Protein AF-A0AAV9F5J3-F1 (afdb_monomer_lite)

pLDDT: mean 77.27, std 14.81, range [44.03, 94.44]

Organism: Acorus calamus (NCBI:txid4465)

InterPro domains:
  IPR008502 Prolamin-like domain [PF05617] (44-107)

Sequence (112 aa):
MAMKSIQVFVLLVLLFSASIAVASEAAAPGPDDYDDVPAEEVLECLKPLGEVNDCINDVFKSFMMPDQFGVSAECCGAVAKVVDGCWPKIIISKTEPEFVVRLKAFCNSLNA

Secondary structure (DSSP, 8-state):
--HHHHHHHHHHHHHHHTT--------PPPSSS-----HHHHHHHHHHHHTSTTHHHHHHHHHH-GGG----HHHHHHHHHHHHHTTTTS-SSSS--HHHHHHHHHHHHH--

Foldseek 3Di:
DVPVVVVVVVVVVVVVVVPPPPPPPPVDDDDDQFPCDDVVLVCVLLVLQVVDPCLVVLLVCCVVCVVSRDGDLSSLVSLCSSLVPPCVVRPSDPDDDPSNVVSPVVNVVNVD

Radius of gyration: 20.33 Å; chains: 1; bounding box: 37×58×38 Å

Structure (mmCIF, N/CA/C/O backbone):
data_AF-A0AAV9F5J3-F1
#
_entry.id   AF-A0AAV9F5J3-F1
#
loop_
_atom_site.group_PDB
_atom_site.id
_atom_site.type_symbol
_atom_site.label_atom_id
_atom_site.label_alt_id
_atom_site.label_comp_id
_atom_site.label_asym_id
_atom_site.label_entity_id
_atom_site.label_seq_id
_atom_site.pdbx_PDB_ins_code
_atom_site.Cartn_x
_atom_site.Cartn_y
_atom_site.Cartn_z
_atom_site.occupancy
_atom_site.B_iso_or_equiv
_atom_site.auth_seq_id
_atom_site.auth_comp_id
_atom_site.auth_asym_id
_atom_site.auth_atom_id
_atom_site.pdbx_PDB_model_num
ATOM 1 N N . MET A 1 1 ? -10.993 46.939 22.228 1.00 57.56 1 MET A N 1
ATOM 2 C CA . MET A 1 1 ? -9.787 46.128 22.521 1.00 57.56 1 MET A CA 1
ATOM 3 C C . MET A 1 1 ? -9.538 45.047 21.448 1.00 57.56 1 MET A C 1
ATOM 5 O O . MET A 1 1 ? -9.195 43.928 21.788 1.00 57.56 1 MET A O 1
ATOM 9 N N . ALA A 1 2 ? -9.674 45.365 20.149 1.00 58.25 2 ALA A N 1
ATOM 10 C CA . ALA A 1 2 ? -9.575 44.378 19.054 1.00 58.25 2 ALA A CA 1
ATOM 11 C C . ALA A 1 2 ? -8.224 44.397 18.302 1.00 58.25 2 ALA A C 1
ATOM 13 O O . ALA A 1 2 ? -7.823 43.406 17.705 1.00 58.25 2 ALA A O 1
ATOM 14 N N . MET A 1 3 ? -7.474 45.501 18.384 1.00 60.00 3 MET A N 1
ATOM 15 C CA . MET A 1 3 ? -6.228 45.694 17.624 1.00 60.00 3 MET A CA 1
ATOM 16 C C . MET A 1 3 ? -5.061 44.826 18.130 1.00 60.00 3 MET A C 1
ATOM 18 O O . MET A 1 3 ? -4.202 44.414 17.359 1.00 60.00 3 MET A O 1
ATOM 22 N N . LYS A 1 4 ? -5.064 44.490 19.427 1.00 60.28 4 LYS A N 1
ATOM 23 C CA . LYS A 1 4 ? -4.016 43.695 20.088 1.00 60.28 4 LYS A CA 1
ATOM 24 C C . LYS A 1 4 ? -4.130 42.199 19.766 1.00 60.28 4 LYS A C 1
ATOM 26 O O . LYS A 1 4 ? -3.120 41.519 19.675 1.00 60.28 4 LYS A O 1
ATOM 31 N N . SER A 1 5 ? -5.351 41.710 19.537 1.00 65.25 5 SER A N 1
ATOM 32 C CA . SER A 1 5 ? -5.613 40.312 19.174 1.00 65.25 5 SER A CA 1
ATOM 33 C C . SER A 1 5 ? -5.217 40.020 17.722 1.00 65.25 5 SER A C 1
ATOM 35 O O . SER A 1 5 ? -4.602 38.992 17.457 1.00 65.25 5 SER A O 1
ATOM 37 N N . ILE A 1 6 ? -5.451 40.974 16.812 1.00 77.19 6 ILE A N 1
ATOM 38 C CA . ILE A 1 6 ? -5.023 40.879 15.407 1.00 77.19 6 ILE A CA 1
ATOM 39 C C . ILE A 1 6 ? -3.493 40.850 15.305 1.00 77.19 6 ILE A C 1
ATOM 41 O O . ILE A 1 6 ? -2.949 40.012 14.593 1.00 77.19 6 ILE A O 1
ATOM 45 N N . GLN A 1 7 ? -2.782 41.702 16.055 1.00 77.06 7 GLN A N 1
ATOM 46 C CA . GLN A 1 7 ? -1.314 41.681 16.051 1.00 77.06 7 GLN A CA 1
ATOM 47 C C . GLN A 1 7 ? -0.731 40.369 16.583 1.00 77.06 7 GLN A C 1
ATOM 49 O O . GLN A 1 7 ? 0.240 39.875 16.021 1.00 77.06 7 GLN A O 1
ATOM 54 N N . VAL A 1 8 ? -1.335 39.773 17.615 1.00 79.75 8 VAL A N 1
ATOM 55 C CA . VAL A 1 8 ? -0.908 38.456 18.117 1.00 79.75 8 VAL A CA 1
ATOM 56 C C . VAL A 1 8 ? -1.116 37.376 17.054 1.00 79.75 8 VAL A C 1
ATOM 58 O O . VAL A 1 8 ? -0.227 36.559 16.840 1.00 79.75 8 VAL A O 1
ATOM 61 N N . PHE A 1 9 ? -2.243 37.404 16.338 1.00 79.56 9 PHE A N 1
ATOM 62 C CA . PHE A 1 9 ? -2.531 36.439 15.276 1.00 79.56 9 PHE A CA 1
ATOM 63 C C . PHE A 1 9 ? -1.543 36.548 14.107 1.00 79.56 9 PHE A C 1
ATOM 65 O O . PHE A 1 9 ? -1.022 35.538 13.644 1.00 79.56 9 PHE A O 1
ATOM 72 N N . VAL A 1 10 ? -1.228 37.774 13.673 1.00 83.56 10 VAL A N 1
ATOM 73 C CA . VAL A 1 10 ? -0.249 38.022 12.601 1.00 83.56 10 VAL A CA 1
ATOM 74 C C . VAL A 1 10 ? 1.152 37.570 13.021 1.00 83.56 10 VAL A C 1
ATOM 76 O O . VAL A 1 10 ? 1.840 36.925 12.235 1.00 83.56 10 VAL A O 1
ATOM 79 N N . LEU A 1 11 ? 1.562 37.837 14.266 1.00 78.69 11 LEU A N 1
ATOM 80 C CA . LEU A 1 11 ? 2.856 37.381 14.785 1.00 78.69 11 LEU A CA 1
ATOM 81 C C . LEU A 1 11 ? 2.944 35.852 14.872 1.00 78.69 11 LEU A C 1
ATOM 83 O O . LEU A 1 11 ? 3.981 35.291 14.532 1.00 78.69 11 LEU A O 1
ATOM 87 N N . LEU A 1 12 ? 1.865 35.173 15.271 1.00 77.56 12 LEU A N 1
ATOM 88 C CA . LEU A 1 12 ? 1.827 33.709 15.295 1.00 77.56 12 LEU A CA 1
ATOM 89 C C . LEU A 1 12 ? 1.965 33.122 13.885 1.00 77.56 12 LEU A C 1
ATOM 91 O O . LEU A 1 12 ? 2.778 32.228 13.679 1.00 77.56 12 LEU A O 1
ATOM 95 N N . VAL A 1 13 ? 1.245 33.662 12.899 1.00 80.00 13 VAL A N 1
ATOM 96 C CA . VAL A 1 13 ? 1.323 33.188 11.506 1.00 80.00 13 VAL A CA 1
ATOM 97 C C . VAL A 1 13 ? 2.724 33.391 10.911 1.00 80.00 13 VAL A C 1
ATOM 99 O O . VAL A 1 13 ? 3.225 32.502 10.226 1.00 80.00 13 VAL A O 1
ATOM 102 N N . LEU A 1 14 ? 3.387 34.514 11.215 1.00 71.44 14 LEU A N 1
ATOM 103 C CA . LEU A 1 14 ? 4.756 34.789 10.757 1.00 71.44 14 LEU A CA 1
ATOM 104 C C . LEU A 1 14 ? 5.812 33.874 11.398 1.00 71.44 14 LEU A C 1
ATOM 106 O O . LEU A 1 14 ? 6.824 33.583 10.768 1.00 71.44 14 LEU A O 1
ATOM 110 N N . LEU A 1 15 ? 5.596 33.411 12.633 1.00 69.06 15 LEU A N 1
ATOM 111 C CA . LEU A 1 15 ? 6.494 32.443 13.271 1.00 69.06 15 LEU A CA 1
ATOM 112 C C . LEU A 1 15 ? 6.338 31.040 12.668 1.00 69.06 15 LEU A C 1
ATOM 114 O O . LEU A 1 15 ? 7.332 30.341 12.496 1.00 69.06 15 LEU A O 1
ATOM 118 N N . PHE A 1 16 ? 5.116 30.641 12.305 1.00 65.88 16 PHE A N 1
ATOM 119 C CA . PHE A 1 16 ? 4.851 29.324 11.715 1.00 65.88 16 PHE A CA 1
ATOM 120 C C . PHE A 1 16 ? 5.399 29.172 10.286 1.00 65.88 16 PHE A C 1
ATOM 122 O O . PHE A 1 16 ? 5.826 28.080 9.911 1.00 65.88 16 PHE A O 1
ATOM 129 N N . SER A 1 17 ? 5.437 30.243 9.486 1.00 64.75 17 SER A N 1
ATOM 130 C CA . SER A 1 17 ? 5.957 30.179 8.111 1.00 64.75 17 SER A CA 1
ATOM 131 C C . SER A 1 17 ? 7.483 30.039 8.028 1.00 64.75 17 SER A C 1
ATOM 133 O O . SER A 1 17 ? 7.990 29.584 7.006 1.00 64.75 17 SER A O 1
ATOM 135 N N . ALA A 1 18 ? 8.221 30.354 9.099 1.00 58.41 18 ALA A N 1
ATOM 136 C CA . ALA A 1 18 ? 9.677 30.201 9.150 1.00 58.41 18 ALA A CA 1
ATOM 137 C C . ALA A 1 18 ? 10.145 28.745 9.361 1.00 58.41 18 ALA A C 1
ATOM 139 O O . ALA A 1 18 ? 11.341 28.473 9.278 1.00 58.41 18 ALA A O 1
ATOM 140 N N . SER A 1 19 ? 9.234 27.803 9.638 1.00 62.06 19 SER A N 1
ATOM 141 C CA . SER A 1 19 ? 9.583 26.410 9.963 1.00 62.06 19 SER A CA 1
ATOM 142 C C . SER A 1 19 ? 9.480 25.425 8.795 1.00 62.06 19 SER A C 1
ATOM 144 O O . SER A 1 19 ? 9.895 24.279 8.946 1.00 62.06 19 SER A O 1
ATOM 146 N N . ILE A 1 20 ? 8.984 25.831 7.621 1.00 58.72 20 ILE A N 1
ATOM 147 C CA . ILE A 1 20 ? 8.888 24.934 6.454 1.00 58.72 20 ILE A CA 1
ATOM 148 C C . ILE A 1 20 ? 10.112 25.120 5.550 1.00 58.72 20 ILE A C 1
ATOM 150 O O . ILE A 1 20 ? 10.018 25.507 4.391 1.00 58.72 20 ILE A O 1
ATOM 154 N N . ALA A 1 21 ? 11.287 24.858 6.108 1.00 50.91 21 ALA A N 1
ATOM 155 C CA . ALA A 1 21 ? 12.504 24.619 5.343 1.00 50.91 21 ALA A CA 1
ATOM 156 C C . ALA A 1 21 ? 13.146 23.329 5.860 1.00 50.91 21 ALA A C 1
ATOM 158 O O . ALA A 1 21 ? 14.270 23.321 6.350 1.00 50.91 21 ALA A O 1
ATOM 159 N N . VAL A 1 22 ? 12.401 22.223 5.787 1.00 48.16 22 VAL A N 1
ATOM 160 C CA . VAL A 1 22 ? 13.024 20.901 5.829 1.00 48.16 22 VAL A CA 1
ATOM 161 C C . VAL A 1 22 ? 13.469 20.614 4.401 1.00 48.16 22 VAL A C 1
ATOM 163 O O . VAL A 1 22 ? 12.683 20.167 3.571 1.00 48.16 22 VAL A O 1
ATOM 166 N N . ALA A 1 23 ? 14.728 20.929 4.101 1.00 53.03 23 ALA A N 1
ATOM 167 C CA . ALA A 1 23 ? 15.428 20.291 3.000 1.00 53.03 23 ALA A CA 1
ATOM 168 C C . ALA A 1 23 ? 15.546 18.806 3.364 1.00 53.03 23 ALA A C 1
ATOM 170 O O . ALA A 1 23 ? 16.426 18.409 4.125 1.00 53.03 23 ALA A O 1
ATOM 171 N N . SER A 1 24 ? 14.605 17.984 2.902 1.00 52.81 24 SER A N 1
ATOM 172 C CA . SER A 1 24 ? 14.761 16.537 2.956 1.00 52.81 24 SER A CA 1
ATOM 173 C C . SER A 1 24 ? 15.708 16.124 1.832 1.00 52.81 24 SER A C 1
ATOM 175 O O . SER A 1 24 ? 15.277 15.615 0.801 1.00 52.81 24 SER A O 1
ATOM 177 N N . GLU A 1 25 ? 17.009 16.347 2.015 1.00 50.78 25 GLU A N 1
ATOM 178 C CA . GLU A 1 25 ? 18.006 15.516 1.342 1.00 50.78 25 GLU A CA 1
ATOM 179 C C . GLU A 1 25 ? 17.969 14.149 2.030 1.00 50.78 25 GLU A C 1
ATOM 181 O O . GLU A 1 25 ? 18.758 13.831 2.918 1.00 50.78 25 GLU A O 1
ATOM 186 N N . ALA A 1 26 ? 16.975 13.340 1.662 1.00 44.03 26 ALA A N 1
ATOM 187 C CA . ALA A 1 26 ? 17.073 11.909 1.854 1.00 44.03 26 ALA A CA 1
ATOM 188 C C . ALA A 1 26 ? 18.180 11.444 0.904 1.00 44.03 26 ALA A C 1
ATOM 190 O O . ALA A 1 26 ? 17.961 11.328 -0.300 1.00 44.03 26 ALA A O 1
ATOM 191 N N . ALA A 1 27 ? 19.392 11.268 1.431 1.00 46.09 27 ALA A N 1
ATOM 192 C CA . ALA A 1 27 ? 20.488 10.648 0.705 1.00 46.09 27 ALA A CA 1
ATOM 193 C C . ALA A 1 27 ? 20.036 9.242 0.285 1.00 46.09 27 ALA A C 1
ATOM 195 O O . ALA A 1 27 ? 19.962 8.325 1.105 1.00 46.09 27 ALA A O 1
ATOM 196 N N . ALA A 1 28 ? 19.637 9.118 -0.979 1.00 51.84 28 ALA A N 1
ATOM 197 C CA . ALA A 1 28 ? 19.165 7.876 -1.556 1.00 51.84 28 ALA A CA 1
ATOM 198 C C . ALA A 1 28 ? 20.316 6.849 -1.619 1.00 51.84 28 ALA A C 1
ATOM 200 O O . ALA A 1 28 ? 21.467 7.233 -1.856 1.00 51.84 28 ALA A O 1
ATOM 201 N N . PRO A 1 29 ? 20.038 5.553 -1.394 1.00 49.75 29 PRO A N 1
ATOM 202 C CA . PRO A 1 29 ? 21.008 4.479 -1.604 1.00 49.75 29 PRO A CA 1
ATOM 203 C C . PRO A 1 29 ? 21.408 4.355 -3.090 1.00 49.75 29 PRO A C 1
ATOM 205 O O . PRO A 1 29 ? 20.677 4.794 -3.973 1.00 49.75 29 PRO A O 1
ATOM 208 N N . GLY A 1 30 ? 22.603 3.806 -3.345 1.00 48.91 30 GLY A N 1
ATOM 209 C CA . GLY A 1 30 ? 23.295 3.845 -4.643 1.00 48.91 30 GLY A CA 1
ATOM 210 C C . GLY A 1 30 ? 22.725 2.977 -5.790 1.00 48.91 30 GLY A C 1
ATOM 211 O O . GLY A 1 30 ? 21.845 2.153 -5.547 1.00 48.91 30 GLY A O 1
ATOM 212 N N . PRO A 1 31 ? 23.234 3.165 -7.030 1.00 56.56 31 PRO A N 1
ATOM 213 C CA . PRO A 1 31 ? 22.470 3.001 -8.284 1.00 56.56 31 PRO A CA 1
ATOM 214 C C . PRO A 1 31 ? 22.446 1.627 -8.989 1.00 56.56 31 PRO A C 1
ATOM 216 O O . PRO A 1 31 ? 21.911 1.557 -10.091 1.00 56.56 31 PRO A O 1
ATOM 219 N N . ASP A 1 32 ? 23.021 0.549 -8.454 1.00 53.31 32 ASP A N 1
ATOM 220 C CA . ASP A 1 32 ? 23.473 -0.541 -9.350 1.00 53.31 32 ASP A CA 1
ATOM 221 C C . ASP A 1 32 ? 22.550 -1.779 -9.467 1.00 53.31 32 ASP A C 1
ATOM 223 O O . ASP A 1 32 ? 22.914 -2.722 -10.165 1.00 53.31 32 ASP A O 1
ATOM 227 N N . ASP A 1 33 ? 21.383 -1.821 -8.811 1.00 51.47 33 ASP A N 1
ATOM 228 C CA . ASP A 1 33 ? 20.500 -3.018 -8.801 1.00 51.47 33 ASP A CA 1
ATOM 229 C C . ASP A 1 33 ? 18.994 -2.664 -8.794 1.00 51.47 33 ASP A C 1
ATOM 231 O O . ASP A 1 33 ? 18.160 -3.399 -8.269 1.00 51.47 33 ASP A O 1
ATOM 235 N N . TYR A 1 34 ? 18.628 -1.495 -9.329 1.00 54.31 34 TYR A N 1
ATOM 236 C CA . TYR A 1 34 ? 17.229 -1.172 -9.620 1.00 54.31 34 TYR A CA 1
ATOM 237 C C . TYR A 1 34 ? 17.028 -1.325 -11.125 1.00 54.31 34 TYR A C 1
ATOM 239 O O . TYR A 1 34 ? 17.580 -0.546 -11.897 1.00 54.31 34 TYR A O 1
ATOM 247 N N . ASP A 1 35 ? 16.242 -2.319 -11.550 1.00 60.31 35 ASP A N 1
ATOM 248 C CA . ASP A 1 35 ? 15.603 -2.249 -12.863 1.00 60.31 35 ASP A CA 1
ATOM 249 C C . ASP A 1 35 ? 14.864 -0.902 -12.912 1.00 60.31 35 ASP A C 1
ATOM 251 O O . ASP A 1 35 ? 13.992 -0.645 -12.077 1.00 60.31 35 ASP A O 1
ATOM 255 N N . ASP A 1 36 ? 15.272 -0.010 -13.820 1.00 63.62 36 ASP A N 1
ATOM 256 C CA . ASP A 1 36 ? 14.668 1.311 -14.018 1.00 63.62 36 ASP A CA 1
ATOM 257 C C . ASP A 1 36 ? 13.210 1.131 -14.477 1.00 63.62 36 ASP A C 1
ATOM 259 O O . ASP A 1 36 ? 12.897 1.152 -15.668 1.00 63.62 36 ASP A O 1
ATOM 263 N N . VAL A 1 37 ? 12.298 0.915 -13.526 1.00 68.19 37 VAL A N 1
ATOM 264 C CA . VAL A 1 37 ? 10.858 0.946 -13.778 1.00 68.19 37 VAL A CA 1
ATOM 265 C C . VAL A 1 37 ? 10.488 2.411 -14.016 1.00 68.19 37 VAL A C 1
ATOM 267 O O . VAL A 1 37 ? 10.677 3.234 -13.112 1.00 68.19 37 VAL A O 1
ATOM 270 N N . PRO A 1 38 ? 9.958 2.777 -15.199 1.00 77.06 38 PRO A N 1
ATOM 271 C CA . PRO A 1 38 ? 9.585 4.153 -15.484 1.00 77.06 38 PRO A CA 1
ATOM 272 C C . PRO A 1 38 ? 8.615 4.673 -14.423 1.00 77.06 38 PRO A C 1
ATOM 274 O O . PRO A 1 38 ? 7.644 4.001 -14.071 1.00 77.06 38 PRO A O 1
ATOM 277 N N . ALA A 1 39 ? 8.839 5.895 -13.936 1.00 75.44 39 ALA A N 1
ATOM 278 C CA . ALA A 1 39 ? 7.966 6.511 -12.934 1.00 75.44 39 ALA A CA 1
ATOM 279 C C . ALA A 1 39 ? 6.490 6.526 -13.380 1.00 75.44 39 ALA A C 1
ATOM 281 O O . ALA A 1 39 ? 5.586 6.397 -12.560 1.00 75.44 39 ALA A O 1
ATOM 282 N N . GLU A 1 40 ? 6.253 6.632 -14.687 1.00 81.56 40 GLU A N 1
ATOM 283 C CA . GLU A 1 40 ? 4.934 6.569 -15.316 1.00 81.56 40 GLU A CA 1
ATOM 284 C C . GLU A 1 40 ? 4.235 5.225 -15.060 1.00 81.56 40 GLU A C 1
ATOM 286 O O . GLU A 1 40 ? 3.072 5.207 -14.663 1.00 81.56 40 GLU A O 1
ATOM 291 N N . GLU A 1 41 ? 4.958 4.107 -15.181 1.00 80.81 41 GLU A N 1
ATOM 292 C CA . GLU A 1 41 ? 4.422 2.763 -14.929 1.00 80.81 41 GLU A CA 1
ATOM 293 C C . GLU A 1 41 ? 4.080 2.559 -13.448 1.00 80.81 41 GLU A C 1
ATOM 295 O O . GLU A 1 41 ? 3.056 1.957 -13.118 1.00 80.81 41 GLU A O 1
ATOM 300 N N . VAL A 1 42 ? 4.892 3.115 -12.542 1.00 81.12 42 VAL A N 1
ATOM 301 C CA . VAL A 1 42 ? 4.609 3.107 -11.097 1.00 81.12 42 VAL A CA 1
ATOM 302 C C . VAL A 1 42 ? 3.371 3.951 -10.776 1.00 81.12 42 VAL A C 1
ATOM 304 O O . VAL A 1 42 ? 2.534 3.549 -9.968 1.00 81.12 42 VAL A O 1
ATOM 307 N N . LEU A 1 43 ? 3.205 5.107 -11.418 1.00 84.31 43 LEU A N 1
ATOM 308 C CA . LEU A 1 43 ? 2.038 5.965 -11.204 1.00 84.31 43 LEU A CA 1
ATOM 309 C C . LEU A 1 43 ? 0.748 5.330 -11.734 1.00 84.31 43 LEU A C 1
ATOM 311 O O . LEU A 1 43 ? -0.266 5.337 -11.031 1.00 84.31 43 LEU A O 1
ATOM 315 N N . GLU A 1 44 ? 0.774 4.737 -12.929 1.00 86.81 44 GLU A N 1
ATOM 316 C CA . GLU A 1 44 ? -0.374 3.996 -13.471 1.00 86.81 44 GLU A CA 1
ATOM 317 C C . GLU A 1 44 ? -0.764 2.822 -12.572 1.00 86.81 44 GLU A C 1
ATOM 319 O O . GLU A 1 44 ? -1.944 2.544 -12.349 1.00 86.81 44 GLU A O 1
ATOM 324 N N . CYS A 1 45 ? 0.237 2.168 -12.003 1.00 87.19 45 CYS A N 1
ATOM 325 C CA . CYS A 1 45 ? 0.076 1.080 -11.064 1.00 87.19 45 CYS A CA 1
ATOM 326 C C . CYS A 1 45 ? -0.614 1.485 -9.757 1.00 87.19 45 CYS A C 1
ATOM 328 O O . CYS A 1 45 ? -1.451 0.741 -9.247 1.00 87.19 45 CYS A O 1
ATOM 330 N N . LEU A 1 46 ? -0.286 2.658 -9.217 1.00 88.44 46 LEU A N 1
ATOM 331 C CA . LEU A 1 46 ? -0.869 3.163 -7.973 1.00 88.44 46 LEU A CA 1
ATOM 332 C C . LEU A 1 46 ? -2.219 3.856 -8.190 1.00 88.44 46 LEU A C 1
ATOM 334 O O . LEU A 1 46 ? -2.921 4.148 -7.219 1.00 88.44 46 LEU A O 1
ATOM 338 N N . LYS A 1 47 ? -2.624 4.068 -9.448 1.00 91.81 47 LYS A N 1
ATOM 339 C CA . LYS A 1 47 ? -3.887 4.713 -9.819 1.00 91.81 47 LYS A CA 1
ATOM 340 C C . LYS A 1 47 ? -5.115 4.167 -9.071 1.00 91.81 47 LYS A C 1
ATOM 342 O O . LYS A 1 47 ? -5.880 4.997 -8.583 1.00 91.81 47 LYS A O 1
ATOM 347 N N . PRO A 1 48 ? -5.317 2.842 -8.898 1.00 92.06 48 PRO A N 1
ATOM 348 C CA . PRO A 1 48 ? -6.484 2.326 -8.180 1.00 92.06 48 PRO A CA 1
ATOM 349 C C . PRO A 1 48 ? -6.596 2.840 -6.740 1.00 92.06 48 PRO A C 1
ATOM 351 O O . PRO A 1 48 ? -7.705 3.014 -6.247 1.00 92.06 48 PRO A O 1
ATOM 354 N N . LEU A 1 49 ? -5.470 3.103 -6.063 1.00 91.81 49 LEU A N 1
ATOM 355 C CA . LEU A 1 49 ? -5.475 3.670 -4.710 1.00 91.81 49 LEU A CA 1
ATOM 356 C C . LEU A 1 49 ? -5.950 5.125 -4.721 1.00 91.81 49 LEU A C 1
ATOM 358 O O . LEU A 1 49 ? -6.603 5.556 -3.781 1.00 91.81 49 LEU A O 1
ATOM 362 N N . GLY A 1 50 ? -5.622 5.883 -5.770 1.00 91.38 50 GLY A N 1
ATOM 363 C CA . GLY A 1 50 ? -6.031 7.283 -5.916 1.00 91.38 50 GLY A CA 1
ATOM 364 C C . GLY A 1 50 ? -7.500 7.458 -6.300 1.00 91.38 50 GLY A C 1
ATOM 365 O O . GLY A 1 50 ? -8.054 8.539 -6.121 1.00 91.38 50 GLY A O 1
ATOM 366 N N . GLU A 1 51 ? -8.139 6.404 -6.810 1.00 94.06 51 GLU A N 1
ATOM 367 C CA . GLU A 1 51 ? -9.577 6.385 -7.101 1.00 94.06 51 GLU A CA 1
ATOM 368 C C . GLU A 1 51 ? -10.425 6.230 -5.826 1.00 94.06 51 GLU A C 1
ATOM 370 O O . GLU A 1 51 ? -11.600 6.595 -5.832 1.00 94.06 51 GLU A O 1
ATOM 375 N N . VAL A 1 52 ? -9.835 5.734 -4.730 1.00 93.94 52 VAL A N 1
ATOM 376 C CA . VAL A 1 52 ? -10.492 5.611 -3.424 1.00 93.94 52 VAL A CA 1
ATOM 377 C C . VAL A 1 52 ? -10.055 6.762 -2.525 1.00 93.94 52 VAL A C 1
ATOM 379 O O . VAL A 1 52 ? -8.866 6.966 -2.276 1.00 93.94 52 VAL A O 1
ATOM 382 N N . ASN A 1 53 ? -11.030 7.508 -2.004 1.00 92.44 53 ASN A N 1
ATOM 383 C CA . ASN A 1 53 ? -10.763 8.654 -1.143 1.00 92.44 53 ASN A CA 1
ATOM 384 C C . ASN A 1 53 ? -9.909 8.249 0.075 1.00 92.44 53 ASN A C 1
ATOM 386 O O . ASN A 1 53 ? -10.179 7.234 0.713 1.00 92.44 53 ASN A O 1
ATOM 390 N N . ASP A 1 54 ? -8.874 9.041 0.369 1.00 91.50 54 ASP A N 1
ATOM 391 C CA . ASP A 1 54 ? -7.894 8.844 1.452 1.00 91.50 54 ASP A CA 1
ATOM 392 C C . ASP A 1 54 ? -7.067 7.539 1.421 1.00 91.50 54 ASP A C 1
ATOM 394 O O . ASP A 1 54 ? -6.133 7.394 2.206 1.00 91.50 54 ASP A O 1
ATOM 398 N N . CYS A 1 55 ? -7.290 6.624 0.473 1.00 93.62 55 CYS A N 1
ATOM 399 C CA . CYS A 1 55 ? -6.644 5.308 0.471 1.00 93.62 55 CYS A CA 1
ATOM 400 C C . CYS A 1 55 ? -5.115 5.373 0.320 1.00 93.62 55 CYS A C 1
ATOM 402 O O . CYS A 1 55 ? -4.395 4.709 1.064 1.00 93.62 55 CYS A O 1
ATOM 404 N N . ILE A 1 56 ? -4.592 6.219 -0.580 1.00 91.38 56 ILE A N 1
ATOM 405 C CA . ILE A 1 56 ? -3.135 6.448 -0.687 1.00 91.38 56 ILE A CA 1
ATOM 406 C C . ILE A 1 56 ? -2.571 6.962 0.638 1.00 91.38 56 ILE A C 1
ATOM 408 O O . ILE A 1 56 ? -1.516 6.509 1.081 1.00 91.38 56 ILE A O 1
ATOM 412 N N . ASN A 1 57 ? -3.271 7.906 1.270 1.00 91.25 57 ASN A N 1
ATOM 413 C CA . ASN A 1 57 ? -2.820 8.506 2.515 1.00 91.25 57 ASN A CA 1
ATOM 414 C C . ASN A 1 57 ? -2.826 7.481 3.654 1.00 91.25 57 ASN A C 1
ATOM 416 O O . ASN A 1 57 ? -1.865 7.428 4.411 1.00 91.25 57 ASN A O 1
ATOM 420 N N . ASP A 1 58 ? -3.843 6.628 3.739 1.00 92.50 58 ASP A N 1
ATOM 421 C CA . ASP A 1 58 ? -3.941 5.569 4.745 1.00 92.50 58 ASP A CA 1
ATOM 422 C C . ASP A 1 58 ? -2.868 4.487 4.559 1.00 92.50 58 ASP A C 1
ATOM 424 O O . ASP A 1 58 ? -2.231 4.065 5.529 1.00 92.50 58 ASP A O 1
ATOM 428 N N . VAL A 1 59 ? -2.601 4.079 3.313 1.00 90.88 59 VAL A N 1
ATOM 429 C CA . VAL A 1 59 ? -1.516 3.142 2.976 1.00 90.88 59 VAL A CA 1
ATOM 430 C C . VAL A 1 59 ? -0.162 3.750 3.347 1.00 90.88 59 VAL A C 1
ATOM 432 O O . VAL A 1 59 ? 0.641 3.103 4.024 1.00 90.88 59 VAL A O 1
ATOM 435 N N . PHE A 1 60 ? 0.082 5.009 2.973 1.00 90.44 60 PHE A N 1
ATOM 436 C CA . PHE A 1 60 ? 1.319 5.720 3.301 1.00 90.44 60 PHE A CA 1
ATOM 437 C C . PHE A 1 60 ? 1.484 5.919 4.813 1.00 90.44 60 PHE A C 1
ATOM 439 O O . PHE A 1 60 ? 2.556 5.681 5.370 1.00 90.44 60 PHE A O 1
ATOM 446 N N . LYS A 1 61 ? 0.406 6.291 5.505 1.00 90.62 61 LYS A N 1
ATOM 447 C CA . LYS A 1 61 ? 0.370 6.439 6.959 1.00 90.62 61 LYS A CA 1
ATOM 448 C C . LYS A 1 61 ? 0.690 5.116 7.653 1.00 90.62 61 LYS A C 1
ATOM 450 O O . LYS A 1 61 ? 1.519 5.101 8.557 1.00 90.62 61 LYS A O 1
ATOM 455 N N . SER A 1 62 ? 0.088 4.019 7.197 1.00 90.38 62 SER A N 1
ATOM 456 C CA . SER A 1 62 ? 0.318 2.666 7.716 1.00 90.38 62 SER A CA 1
ATOM 457 C C . SER A 1 62 ? 1.744 2.169 7.474 1.00 90.38 62 SER A C 1
ATOM 459 O O . SER 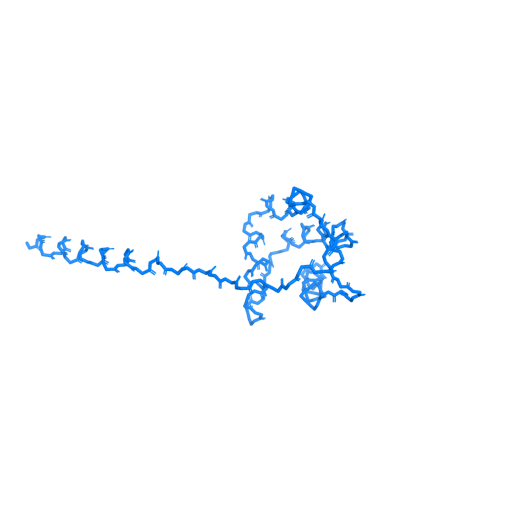A 1 62 ? 2.273 1.393 8.270 1.00 90.38 62 SER A O 1
ATOM 461 N N . PHE A 1 63 ? 2.376 2.615 6.386 1.00 88.94 63 PHE A N 1
ATOM 462 C CA . PHE A 1 63 ? 3.783 2.345 6.102 1.00 88.94 63 PHE A CA 1
ATOM 463 C C . PHE A 1 63 ? 4.716 3.121 7.045 1.00 88.94 63 PHE A C 1
ATOM 465 O O . PHE A 1 63 ? 5.645 2.544 7.604 1.00 88.94 63 PHE A O 1
ATOM 472 N N . MET A 1 64 ? 4.448 4.414 7.257 1.00 88.12 64 MET A N 1
ATOM 473 C CA . MET A 1 64 ? 5.288 5.304 8.072 1.00 88.12 64 MET A CA 1
ATOM 474 C C . MET A 1 64 ? 5.112 5.098 9.584 1.00 88.12 64 MET A C 1
ATOM 476 O O . MET A 1 64 ? 6.066 5.250 10.343 1.00 88.12 64 MET A O 1
ATOM 480 N N . MET A 1 65 ? 3.896 4.773 10.029 1.00 88.94 65 MET A N 1
ATOM 481 C CA . MET A 1 65 ? 3.525 4.587 11.435 1.00 88.94 65 MET A CA 1
ATOM 482 C C . MET A 1 65 ? 2.944 3.182 11.631 1.00 88.94 65 MET A C 1
ATOM 484 O O . MET A 1 65 ? 1.723 3.002 11.611 1.00 88.94 65 MET A O 1
ATOM 488 N N . PRO A 1 66 ? 3.800 2.159 11.808 1.00 81.38 66 PRO A N 1
ATOM 489 C CA . PRO A 1 66 ? 3.360 0.768 11.911 1.00 81.38 66 PRO A CA 1
ATOM 490 C C . PRO A 1 66 ? 2.496 0.487 13.151 1.00 81.38 66 PRO A C 1
ATOM 492 O O . PRO A 1 66 ? 1.782 -0.513 13.173 1.00 81.38 66 PRO A O 1
ATOM 495 N N . ASP A 1 67 ? 2.553 1.350 14.168 1.00 84.69 67 ASP A N 1
ATOM 496 C CA . ASP A 1 67 ? 1.702 1.346 15.363 1.00 84.69 67 ASP A CA 1
ATOM 497 C C . ASP A 1 67 ? 0.278 1.868 15.097 1.00 84.69 67 ASP A C 1
ATOM 499 O O . ASP A 1 67 ? -0.646 1.538 15.837 1.00 84.69 67 ASP A O 1
ATOM 503 N N . GLN A 1 68 ? 0.086 2.641 14.024 1.00 83.94 68 GLN A N 1
ATOM 504 C CA . GLN A 1 68 ? -1.201 3.205 13.596 1.00 83.94 68 GLN A CA 1
ATOM 505 C C . GLN A 1 68 ? -1.674 2.593 12.273 1.00 83.94 68 GLN A C 1
ATOM 507 O O . GLN A 1 68 ? -2.262 3.277 11.434 1.00 83.94 68 GLN A O 1
ATOM 512 N N . PHE A 1 69 ? -1.391 1.306 12.084 1.00 85.88 69 PHE A N 1
ATOM 513 C CA . PHE A 1 69 ? -1.753 0.580 10.877 1.00 85.88 69 PHE A CA 1
ATOM 514 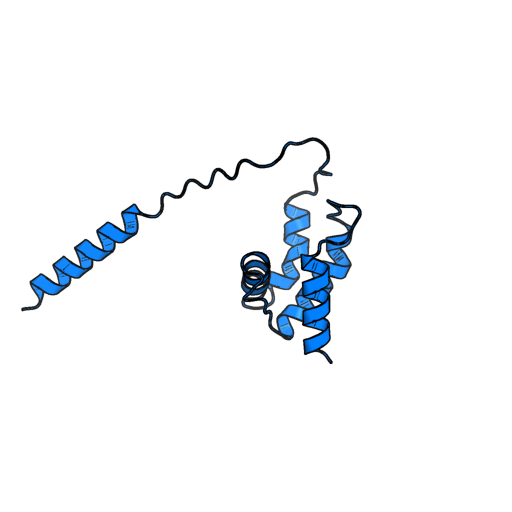C C . PHE A 1 69 ? -3.274 0.540 10.688 1.00 85.88 69 PHE A C 1
ATOM 516 O O . PHE A 1 69 ? -4.003 0.060 11.560 1.00 85.88 69 PHE A O 1
ATOM 523 N N . GLY A 1 70 ? -3.755 0.999 9.536 1.00 89.38 70 GLY A N 1
ATOM 524 C CA . GLY A 1 70 ? -5.173 0.971 9.211 1.00 89.38 70 GLY A CA 1
ATOM 525 C C . GLY A 1 70 ? -5.474 1.514 7.819 1.00 89.38 70 GLY A C 1
ATOM 526 O O . GLY A 1 70 ? -4.966 2.558 7.426 1.00 89.38 70 GLY A O 1
ATOM 527 N N . VAL A 1 71 ? -6.338 0.800 7.101 1.00 91.88 71 VAL A N 1
ATOM 528 C CA . VAL A 1 71 ? -6.944 1.205 5.822 1.00 91.88 71 VAL A CA 1
ATOM 529 C C . VAL A 1 71 ? -8.438 0.857 5.842 1.00 91.88 71 VAL A C 1
ATOM 531 O O . VAL A 1 71 ? -8.870 -0.008 6.604 1.00 91.88 71 VAL A O 1
ATOM 534 N N . SER A 1 72 ? -9.258 1.523 5.031 1.00 90.38 72 SER A N 1
ATOM 535 C CA . SER A 1 72 ? -10.687 1.194 4.923 1.00 90.38 72 SER A CA 1
ATOM 536 C C . SER A 1 72 ? -10.931 -0.099 4.125 1.00 90.38 72 SER A C 1
ATOM 538 O O . SER A 1 72 ? -10.099 -0.520 3.318 1.00 90.38 72 SER A O 1
ATOM 540 N N . ALA A 1 73 ? -12.102 -0.724 4.299 1.00 89.88 73 ALA A N 1
ATOM 541 C CA . ALA A 1 73 ? -12.487 -1.906 3.515 1.00 89.88 73 ALA A CA 1
ATOM 542 C C . ALA A 1 73 ? -12.575 -1.605 2.004 1.00 89.88 73 ALA A C 1
ATOM 544 O O . ALA A 1 73 ? -12.170 -2.419 1.178 1.00 89.88 73 ALA A O 1
ATOM 545 N N . GLU A 1 74 ? -13.036 -0.406 1.636 1.00 90.19 74 GLU A N 1
ATOM 546 C CA . GLU A 1 74 ? -13.051 0.062 0.246 1.00 90.19 74 GLU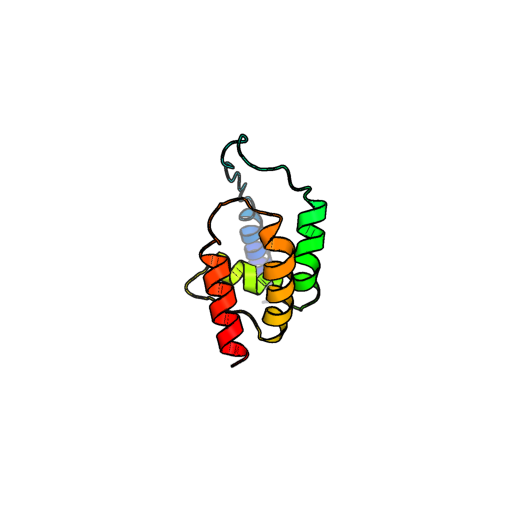 A CA 1
ATOM 547 C C . GLU A 1 74 ? -11.626 0.196 -0.315 1.00 90.19 74 GLU A C 1
ATOM 549 O O . GLU A 1 74 ? -11.335 -0.287 -1.412 1.00 90.19 74 GLU A O 1
ATOM 554 N N . CYS A 1 75 ? -10.704 0.753 0.480 1.00 93.94 75 CYS A N 1
ATOM 555 C CA . CYS A 1 75 ? -9.291 0.860 0.122 1.00 93.94 75 CYS A CA 1
ATOM 556 C C . CYS A 1 75 ? -8.646 -0.517 -0.083 1.00 93.94 75 CYS A C 1
ATOM 558 O O . CYS A 1 75 ? -7.852 -0.697 -1.006 1.00 93.94 75 CYS A O 1
ATOM 560 N N . CYS A 1 76 ? -9.040 -1.530 0.691 1.00 94.44 76 CYS A N 1
ATOM 561 C CA . CYS A 1 76 ? -8.531 -2.889 0.524 1.00 94.44 76 CYS A CA 1
ATOM 562 C C . CYS A 1 76 ? -8.820 -3.503 -0.855 1.00 94.44 76 CYS A C 1
ATOM 564 O O . CYS A 1 76 ? -7.993 -4.257 -1.372 1.00 94.44 76 CYS A O 1
ATOM 566 N N . GLY A 1 77 ? -9.936 -3.145 -1.498 1.00 91.38 77 GLY A N 1
ATOM 567 C CA . GLY A 1 77 ? -10.208 -3.561 -2.877 1.00 91.38 77 GLY A CA 1
ATOM 568 C C . GLY A 1 77 ? -9.231 -2.948 -3.889 1.00 91.38 77 GLY A C 1
ATOM 569 O O . GLY A 1 77 ? -8.837 -3.604 -4.855 1.00 91.38 77 GLY A O 1
ATOM 570 N N . ALA A 1 78 ? -8.805 -1.703 -3.663 1.00 92.25 78 ALA A N 1
ATOM 571 C CA . ALA A 1 78 ? -7.797 -1.036 -4.482 1.00 92.25 78 ALA A CA 1
ATOM 572 C C . ALA A 1 78 ? -6.385 -1.575 -4.211 1.00 92.25 78 ALA A C 1
ATOM 574 O O . ALA A 1 78 ? -5.638 -1.841 -5.153 1.00 92.25 78 ALA A O 1
ATOM 575 N N . VAL A 1 79 ? -6.050 -1.812 -2.940 1.00 91.88 79 VAL A N 1
ATOM 576 C CA . VAL A 1 79 ? -4.790 -2.436 -2.514 1.00 91.88 79 VAL A CA 1
ATOM 577 C C . VAL A 1 79 ? -4.584 -3.782 -3.197 1.00 91.88 79 VAL A C 1
ATOM 579 O O . VAL A 1 79 ? -3.509 -4.003 -3.746 1.00 91.88 79 VAL A O 1
ATOM 582 N N . ALA A 1 80 ? -5.597 -4.651 -3.235 1.00 90.00 80 ALA A N 1
ATOM 583 C CA . ALA A 1 80 ? -5.487 -5.952 -3.898 1.00 90.00 80 ALA A CA 1
ATOM 584 C C . ALA A 1 80 ? -5.080 -5.818 -5.379 1.00 90.00 80 ALA A C 1
ATOM 586 O O . ALA A 1 80 ? -4.174 -6.507 -5.838 1.00 90.00 80 ALA A O 1
ATOM 587 N N . LYS A 1 81 ? -5.664 -4.860 -6.114 1.00 89.81 81 LYS A N 1
ATOM 588 C CA . LYS A 1 81 ? -5.314 -4.607 -7.525 1.00 89.81 81 LYS A CA 1
ATOM 589 C C . LYS A 1 81 ? -3.848 -4.203 -7.700 1.00 89.81 81 LYS A C 1
ATOM 591 O O . LYS A 1 81 ? -3.196 -4.676 -8.630 1.00 89.81 81 LYS A O 1
ATOM 596 N N . VAL A 1 82 ? -3.331 -3.345 -6.818 1.00 89.25 82 VAL A N 1
ATOM 597 C CA . VAL A 1 82 ? -1.922 -2.914 -6.848 1.00 89.25 82 VAL A CA 1
ATOM 598 C C . VAL A 1 82 ? -0.996 -4.066 -6.475 1.00 89.25 82 VAL A C 1
ATOM 600 O O . VAL A 1 82 ? -0.018 -4.345 -7.167 1.00 89.25 82 VAL A O 1
ATOM 603 N N . VAL A 1 83 ? -1.318 -4.752 -5.387 1.00 86.56 83 VAL A N 1
ATOM 604 C CA . VAL A 1 83 ? -0.479 -5.792 -4.804 1.00 86.56 83 VAL A CA 1
ATOM 605 C C . VAL A 1 83 ? -0.383 -7.024 -5.705 1.00 86.56 83 VAL A C 1
ATOM 607 O O . VAL A 1 83 ? 0.709 -7.558 -5.867 1.00 86.56 83 VAL A O 1
ATOM 610 N N . ASP A 1 84 ? -1.480 -7.447 -6.330 1.00 84.69 84 ASP A N 1
ATOM 611 C CA . ASP A 1 84 ? -1.487 -8.634 -7.191 1.00 84.69 84 ASP A CA 1
ATOM 612 C C . ASP A 1 84 ? -1.035 -8.319 -8.624 1.00 84.69 84 ASP A C 1
ATOM 614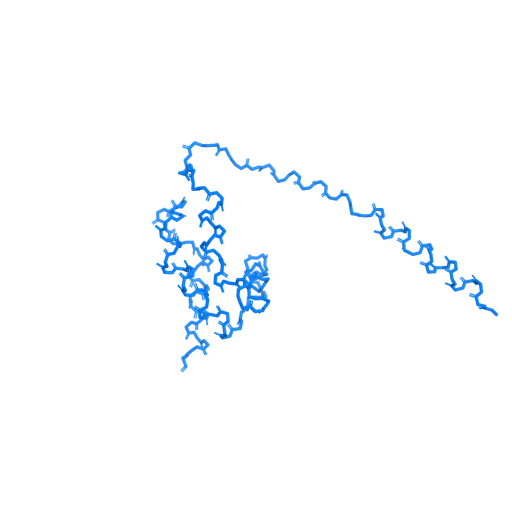 O O . ASP A 1 84 ? -0.409 -9.150 -9.283 1.00 84.69 84 ASP A O 1
ATOM 618 N N . GLY A 1 85 ? -1.359 -7.125 -9.131 1.00 81.12 85 GLY A N 1
ATOM 619 C CA . GLY A 1 85 ? -1.130 -6.769 -10.533 1.00 81.12 85 GLY A CA 1
ATOM 620 C C . GLY A 1 85 ? 0.186 -6.045 -10.802 1.00 81.12 85 GLY A C 1
ATOM 621 O O . GLY A 1 85 ? 0.763 -6.188 -11.883 1.00 81.12 85 GLY A O 1
ATOM 622 N N . CYS A 1 86 ? 0.649 -5.248 -9.843 1.00 83.00 86 CYS A N 1
ATOM 623 C CA . CYS A 1 86 ? 1.750 -4.327 -10.066 1.00 83.00 86 CYS A CA 1
ATOM 624 C C . CYS A 1 86 ? 2.971 -4.593 -9.189 1.00 83.00 86 CYS A C 1
ATOM 626 O O . CYS A 1 86 ? 4.094 -4.531 -9.683 1.00 83.00 86 CYS A O 1
ATOM 628 N N . TRP A 1 87 ? 2.781 -4.942 -7.919 1.00 79.38 87 TRP A N 1
ATOM 629 C CA . TRP A 1 87 ? 3.901 -5.248 -7.029 1.00 79.38 87 TRP A CA 1
ATOM 630 C C . TRP A 1 87 ? 4.873 -6.310 -7.581 1.00 79.38 87 TRP A C 1
ATOM 632 O O . TRP A 1 87 ? 6.082 -6.106 -7.485 1.00 79.38 87 TRP A O 1
ATOM 642 N N . PRO A 1 88 ? 4.408 -7.377 -8.269 1.00 73.25 88 PRO A N 1
ATOM 643 C CA . PRO A 1 88 ? 5.285 -8.349 -8.921 1.00 73.25 88 PRO A CA 1
ATOM 644 C C . PRO A 1 88 ? 6.019 -7.820 -10.160 1.00 73.25 88 PRO A C 1
ATOM 646 O O . PRO A 1 88 ? 6.774 -8.568 -10.764 1.00 73.25 88 PRO A O 1
ATOM 649 N N . LYS A 1 89 ? 5.774 -6.585 -10.604 1.00 69.06 89 LYS A N 1
ATOM 650 C CA . LYS A 1 89 ? 6.519 -5.931 -11.693 1.00 69.06 89 LYS A CA 1
ATOM 651 C C . LYS A 1 89 ? 7.583 -4.977 -11.161 1.00 69.06 89 LYS A C 1
ATOM 653 O O . LYS A 1 89 ? 8.602 -4.788 -11.807 1.00 69.06 89 LYS A O 1
ATOM 658 N N . ILE A 1 90 ? 7.369 -4.431 -9.964 1.00 66.81 90 ILE A N 1
ATOM 659 C CA . ILE A 1 90 ? 8.303 -3.542 -9.265 1.00 66.81 90 ILE A CA 1
ATOM 660 C C . ILE A 1 90 ? 9.212 -4.385 -8.354 1.00 66.81 90 ILE A C 1
ATOM 662 O O . ILE A 1 90 ? 9.403 -4.053 -7.191 1.00 66.81 90 ILE A O 1
ATOM 666 N N . ILE A 1 91 ? 9.708 -5.545 -8.805 1.00 62.78 91 ILE A N 1
ATOM 667 C CA . ILE A 1 91 ? 10.425 -6.486 -7.925 1.00 62.78 91 ILE A CA 1
ATOM 668 C C . ILE A 1 91 ? 11.811 -5.936 -7.566 1.00 62.78 91 ILE A C 1
ATOM 670 O O . ILE A 1 91 ? 12.821 -6.322 -8.135 1.00 62.78 91 ILE A O 1
ATOM 674 N N . ILE A 1 92 ? 11.865 -5.077 -6.553 1.00 59.22 92 ILE A N 1
ATOM 675 C CA . ILE A 1 92 ? 13.115 -4.564 -5.977 1.00 59.22 92 ILE A CA 1
ATOM 676 C C . ILE A 1 92 ? 13.776 -5.620 -5.065 1.00 59.22 92 ILE A C 1
ATOM 678 O O . ILE A 1 92 ? 14.895 -5.458 -4.589 1.00 59.22 92 ILE A O 1
ATOM 682 N N . SER A 1 93 ? 13.073 -6.717 -4.749 1.00 55.97 93 SER A N 1
ATOM 683 C CA . SER A 1 93 ? 13.563 -7.750 -3.834 1.00 55.97 93 SER A CA 1
ATOM 684 C C . SER A 1 93 ? 12.961 -9.126 -4.118 1.00 55.97 93 SER A C 1
ATOM 686 O O . SER A 1 93 ? 11.775 -9.248 -4.405 1.00 55.97 93 SER A O 1
ATOM 688 N N . LYS A 1 94 ? 13.764 -10.189 -3.960 1.00 60.69 94 LYS A N 1
ATOM 689 C CA . LYS A 1 94 ? 13.340 -11.599 -4.119 1.00 60.69 94 LYS A CA 1
ATOM 690 C C . LYS A 1 94 ? 12.271 -12.058 -3.119 1.00 60.69 94 LYS A C 1
ATOM 692 O O . LYS A 1 94 ? 11.682 -13.119 -3.317 1.00 60.69 94 LYS A O 1
ATOM 697 N N . THR A 1 95 ? 12.047 -11.298 -2.053 1.00 64.81 95 THR A N 1
ATOM 698 C CA . THR A 1 95 ? 11.080 -11.612 -0.998 1.00 64.81 95 THR A CA 1
ATOM 699 C C . THR A 1 95 ? 9.985 -10.558 -0.994 1.00 64.81 95 THR A C 1
ATOM 701 O O . THR A 1 95 ? 10.268 -9.371 -1.150 1.00 64.81 95 THR A O 1
ATOM 704 N N . GLU A 1 96 ? 8.736 -10.980 -0.779 1.00 71.19 96 GLU A N 1
ATOM 705 C CA . GLU A 1 96 ? 7.638 -10.033 -0.607 1.00 71.19 96 GLU A CA 1
ATOM 706 C C . GLU A 1 96 ? 7.931 -9.110 0.591 1.00 71.19 96 GLU A C 1
ATOM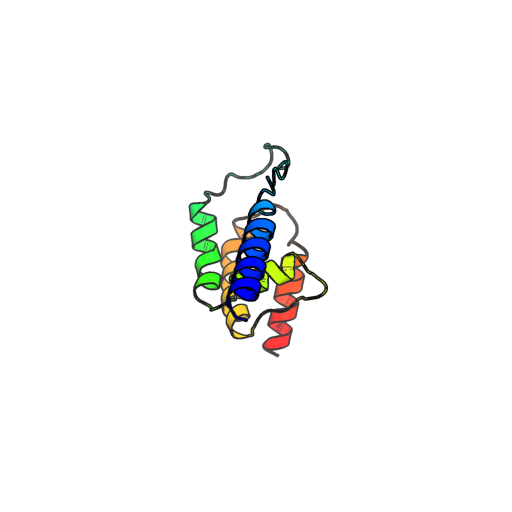 708 O O . GLU A 1 96 ? 8.238 -9.603 1.680 1.00 71.19 96 GLU A O 1
ATOM 713 N N . PRO A 1 97 ? 7.867 -7.780 0.421 1.00 81.50 97 PRO A N 1
ATOM 714 C CA . PRO A 1 97 ? 8.134 -6.846 1.504 1.00 81.50 97 PRO A CA 1
ATOM 715 C C . PRO A 1 97 ? 7.185 -7.071 2.683 1.00 81.50 97 PRO A C 1
ATOM 717 O O . PRO A 1 97 ? 5.975 -7.192 2.497 1.00 81.50 97 PRO A O 1
ATOM 720 N N . GLU A 1 98 ? 7.724 -7.045 3.904 1.00 85.62 98 GLU A N 1
ATOM 721 C CA . GLU A 1 98 ? 6.983 -7.165 5.176 1.00 85.62 98 GLU A CA 1
ATOM 722 C C . GLU A 1 98 ? 5.708 -6.308 5.213 1.00 85.62 98 GLU A C 1
ATOM 724 O O . GLU A 1 98 ? 4.653 -6.750 5.667 1.00 85.62 98 GLU A O 1
ATOM 729 N N . PHE A 1 99 ? 5.793 -5.080 4.694 1.00 85.81 99 PHE A N 1
ATOM 730 C CA . PHE A 1 99 ? 4.652 -4.178 4.608 1.00 85.81 99 PHE A CA 1
ATOM 731 C C . PHE A 1 99 ? 3.516 -4.745 3.751 1.00 85.81 99 PHE A C 1
ATOM 733 O O . PHE A 1 99 ? 2.361 -4.690 4.164 1.00 85.81 99 PHE A O 1
ATOM 740 N N . VAL A 1 100 ? 3.831 -5.328 2.592 1.00 86.12 100 VAL A N 1
ATOM 741 C CA . VAL A 1 100 ? 2.831 -5.918 1.694 1.00 86.12 100 VAL A CA 1
ATOM 742 C C . VAL A 1 100 ? 2.183 -7.138 2.330 1.00 86.12 100 VAL A C 1
ATOM 744 O O . VAL A 1 100 ? 0.959 -7.258 2.294 1.00 86.12 100 VAL A O 1
ATOM 747 N N . VAL A 1 101 ? 2.969 -7.983 3.000 1.00 88.62 101 VAL A N 1
ATOM 748 C CA . VAL A 1 101 ? 2.441 -9.128 3.758 1.00 88.62 101 VAL A CA 1
ATOM 749 C C . VAL A 1 101 ? 1.461 -8.657 4.837 1.00 88.62 101 VAL A C 1
ATOM 751 O O . VAL A 1 101 ? 0.348 -9.178 4.950 1.00 88.62 101 VAL A O 1
ATOM 754 N N . ARG A 1 102 ? 1.840 -7.633 5.610 1.00 90.69 102 ARG A N 1
ATOM 755 C CA . ARG A 1 102 ? 0.998 -7.067 6.673 1.00 90.69 102 ARG A CA 1
ATOM 756 C C . ARG A 1 102 ? -0.277 -6.432 6.119 1.00 90.69 102 ARG A C 1
ATOM 758 O O . ARG A 1 102 ? -1.354 -6.644 6.672 1.00 90.69 102 ARG A O 1
ATOM 765 N N . LEU A 1 103 ? -0.164 -5.698 5.015 1.00 89.81 103 LEU A N 1
ATOM 766 C CA . LEU A 1 103 ? -1.284 -5.037 4.354 1.00 89.81 103 LEU A CA 1
ATOM 767 C C . LEU A 1 103 ? -2.288 -6.045 3.787 1.00 89.81 103 LEU A C 1
ATOM 769 O O . LEU A 1 103 ? -3.487 -5.898 4.027 1.00 89.81 103 LEU A O 1
ATOM 773 N N . LYS A 1 104 ? -1.813 -7.123 3.148 1.00 89.69 104 LYS A N 1
ATOM 774 C CA . LYS A 1 104 ? -2.660 -8.254 2.735 1.00 89.69 104 LYS A CA 1
ATOM 775 C C . LYS A 1 104 ? -3.395 -8.872 3.923 1.00 89.69 104 LYS A C 1
ATOM 777 O O . LYS A 1 104 ? -4.608 -9.054 3.867 1.00 89.69 104 LYS A O 1
ATOM 782 N N . ALA A 1 105 ? -2.678 -9.185 5.005 1.00 91.12 105 ALA A N 1
ATOM 783 C CA . ALA A 1 105 ? -3.264 -9.819 6.185 1.00 91.12 105 ALA A CA 1
ATOM 784 C C . ALA A 1 105 ? -4.364 -8.955 6.823 1.00 91.12 105 ALA A C 1
ATOM 786 O O . ALA A 1 105 ? -5.442 -9.459 7.140 1.00 91.12 105 ALA A O 1
ATOM 787 N N . PHE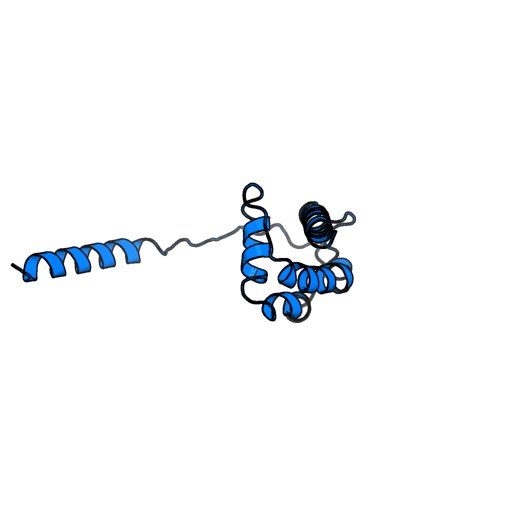 A 1 106 ? -4.122 -7.649 6.948 1.00 91.38 106 PHE A N 1
ATOM 788 C CA . PHE A 1 106 ? -5.110 -6.705 7.459 1.00 91.38 106 PHE A CA 1
ATOM 789 C C . PHE A 1 106 ? -6.352 -6.640 6.561 1.00 91.38 106 PHE A C 1
ATOM 791 O O . PHE A 1 106 ? -7.470 -6.805 7.048 1.00 91.38 106 PHE A O 1
ATOM 798 N N . CYS A 1 107 ? -6.173 -6.493 5.247 1.00 91.81 107 CYS A N 1
ATOM 799 C CA . CYS A 1 107 ? -7.292 -6.441 4.310 1.00 91.81 107 CYS A CA 1
ATOM 800 C C . CYS A 1 107 ? -8.118 -7.729 4.269 1.00 91.81 107 CYS A C 1
ATOM 802 O O . CYS A 1 107 ? -9.343 -7.675 4.169 1.00 91.81 107 CYS A O 1
ATOM 804 N N . ASN A 1 108 ? -7.476 -8.886 4.415 1.00 91.38 108 ASN A N 1
ATOM 805 C CA . ASN A 1 108 ? -8.183 -10.158 4.535 1.00 91.38 108 ASN A CA 1
ATOM 806 C C . ASN A 1 108 ? -9.019 -10.231 5.820 1.00 91.38 108 ASN A C 1
ATOM 808 O O . ASN A 1 108 ? -10.101 -10.803 5.798 1.00 91.38 108 ASN A O 1
ATOM 812 N N . SER A 1 109 ? -8.554 -9.626 6.919 1.00 91.00 109 SER A N 1
ATOM 813 C CA . SER A 1 109 ? -9.294 -9.598 8.188 1.00 91.00 109 SER A CA 1
ATOM 814 C C . SER A 1 109 ? -10.536 -8.699 8.165 1.00 91.00 109 SER A C 1
ATOM 816 O O . SER A 1 109 ? -11.469 -8.947 8.918 1.00 91.00 109 SER A O 1
ATOM 818 N N . LEU A 1 110 ? -10.563 -7.681 7.296 1.00 86.44 110 LEU A N 1
ATOM 819 C CA . LEU A 1 110 ? -11.711 -6.780 7.129 1.00 86.44 110 LEU A CA 1
ATOM 820 C C . LEU A 1 110 ? -12.809 -7.350 6.222 1.00 86.44 110 LEU A C 1
ATOM 822 O O . LEU A 1 110 ? -13.956 -6.919 6.313 1.00 86.44 110 LEU A O 1
ATOM 826 N N . ASN A 1 111 ? -12.447 -8.277 5.333 1.00 70.38 111 ASN A N 1
ATOM 827 C CA . ASN A 1 111 ? -13.359 -8.930 4.391 1.00 70.38 111 ASN A CA 1
ATOM 828 C C . ASN A 1 111 ? -13.837 -10.317 4.873 1.00 70.38 111 ASN A C 1
ATOM 830 O O . ASN A 1 111 ? -14.550 -10.995 4.131 1.00 70.38 111 ASN A O 1
ATOM 834 N N . ALA A 1 112 ? -13.402 -10.749 6.062 1.00 56.06 112 ALA A N 1
ATOM 835 C CA . ALA A 1 112 ? -13.782 -12.005 6.714 1.00 56.06 112 ALA A CA 1
ATOM 836 C C . ALA A 1 112 ? -15.063 -11.844 7.544 1.00 56.06 112 ALA A C 1
ATOM 838 O O . ALA A 1 112 ? -15.859 -12.811 7.563 1.00 56.06 112 ALA A O 1
#